Protein AF-A0A536GXT6-F1 (afdb_monomer)

pLDDT: mean 90.86, std 6.85, range [57.03, 97.56]

Sequence (72 aa):
GWVVRRLVDTKHPLGILSLGTFNNFAKSLHLPTTVDAAIRVIKSGKPHPITLGKLNGKIFLEAAAIGLFGET

Solvent-accessible surface area (backbone atoms only — not comparable to full-atom values): 5047 Å² total; per-residue (Å²): 107,73,68,57,67,72,43,60,98,54,90,68,81,83,74,73,75,62,81,62,91,77,43,59,70,47,52,77,68,69,51,56,72,50,65,71,54,21,51,49,45,60,74,72,52,80,86,74,92,78,86,70,48,73,54,97,91,44,74,41,76,84,75,86,86,79,80,77,80,68,94,127

Structure (mmCIF, N/CA/C/O backbone):
data_AF-A0A536GXT6-F1
#
_entry.id   AF-A0A536GXT6-F1
#
loop_
_atom_site.group_PDB
_atom_site.id
_atom_site.type_symbol
_atom_site.label_atom_id
_atom_site.label_alt_id
_atom_site.label_comp_id
_atom_site.label_asym_id
_atom_site.label_entity_id
_atom_site.label_seq_id
_atom_site.pdbx_PDB_ins_code
_atom_site.Cartn_x
_atom_site.Cartn_y
_atom_site.Cartn_z
_atom_site.occupancy
_atom_site.B_iso_or_equiv
_atom_site.auth_seq_id
_atom_site.auth_comp_id
_atom_site.auth_asym_id
_atom_site.auth_atom_id
_atom_site.pdbx_PDB_model_num
ATOM 1 N N . GLY A 1 1 ? -1.489 4.636 -0.850 1.00 75.56 1 GLY A N 1
ATOM 2 C CA . GLY A 1 1 ? -2.086 4.988 0.457 1.00 75.56 1 GLY A CA 1
ATOM 3 C C . GLY A 1 1 ? -3.568 5.336 0.385 1.00 75.56 1 GLY A C 1
ATOM 4 O O . GLY A 1 1 ? -4.343 4.748 1.124 1.00 75.56 1 GLY A O 1
ATOM 5 N N . TRP A 1 2 ? -3.990 6.276 -0.470 1.00 85.81 2 TRP A N 1
ATOM 6 C CA . TRP A 1 2 ? -5.390 6.738 -0.497 1.00 85.81 2 TRP A CA 1
ATOM 7 C C . TRP A 1 2 ? -6.403 5.614 -0.772 1.00 85.81 2 TRP A C 1
ATOM 9 O O . TRP A 1 2 ? -7.349 5.469 -0.006 1.00 85.81 2 TRP A O 1
ATOM 19 N N . VAL A 1 3 ? -6.160 4.762 -1.774 1.00 92.25 3 VAL A N 1
ATOM 20 C CA . VAL A 1 3 ? -7.038 3.612 -2.067 1.00 92.25 3 VAL A CA 1
ATOM 21 C C . VAL A 1 3 ? -7.176 2.688 -0.854 1.00 92.25 3 VAL A C 1
ATOM 23 O O . VAL A 1 3 ? -8.294 2.379 -0.463 1.00 92.25 3 VAL A O 1
ATOM 26 N N . VAL A 1 4 ? -6.063 2.344 -0.187 1.00 91.81 4 VAL A N 1
ATOM 27 C CA . VAL A 1 4 ? -6.076 1.509 1.031 1.00 91.81 4 VAL A CA 1
ATOM 28 C C . VAL A 1 4 ? -7.052 2.070 2.059 1.00 91.81 4 VAL A C 1
ATOM 30 O O . VAL A 1 4 ? -7.898 1.336 2.545 1.00 91.81 4 VAL A O 1
ATOM 33 N N . ARG A 1 5 ? -6.987 3.380 2.341 1.00 91.62 5 ARG A N 1
ATOM 34 C CA . ARG A 1 5 ? -7.845 4.044 3.340 1.00 91.62 5 ARG A CA 1
ATOM 35 C C . ARG A 1 5 ? -9.339 3.896 3.051 1.00 91.62 5 ARG A C 1
ATOM 37 O O . ARG A 1 5 ? -10.127 3.951 3.983 1.00 91.62 5 ARG A O 1
ATOM 44 N N . ARG A 1 6 ? -9.726 3.754 1.781 1.00 92.50 6 ARG A N 1
ATOM 45 C CA . ARG A 1 6 ? -11.126 3.568 1.367 1.00 92.50 6 ARG A CA 1
ATOM 46 C C . ARG A 1 6 ? -11.579 2.113 1.429 1.00 92.50 6 ARG A C 1
ATOM 48 O O . ARG A 1 6 ? -12.776 1.871 1.443 1.00 92.50 6 ARG A O 1
ATOM 55 N N . LEU A 1 7 ? -10.635 1.176 1.458 1.00 92.94 7 LEU A N 1
ATOM 56 C CA . LEU A 1 7 ? -10.902 -0.256 1.564 1.00 92.94 7 LEU A CA 1
ATOM 57 C C . LEU A 1 7 ? -10.773 -0.786 2.997 1.00 92.94 7 LEU A C 1
ATOM 59 O O . LEU A 1 7 ? -11.083 -1.954 3.225 1.00 92.94 7 LEU A O 1
ATOM 63 N N . VAL A 1 8 ? -10.334 0.049 3.949 1.00 90.81 8 VAL A N 1
ATOM 64 C CA . VAL A 1 8 ? -10.308 -0.292 5.381 1.00 90.81 8 VAL A CA 1
ATOM 65 C C . VAL A 1 8 ? -11.695 -0.773 5.810 1.00 90.81 8 VAL A C 1
ATOM 67 O O . VAL A 1 8 ? -12.703 -0.207 5.394 1.00 90.81 8 VAL A O 1
ATOM 70 N N . ASP A 1 9 ? -11.721 -1.851 6.593 1.00 88.88 9 ASP A N 1
ATOM 71 C CA . ASP A 1 9 ? -12.923 -2.539 7.086 1.00 88.88 9 ASP A CA 1
ATOM 72 C C . ASP A 1 9 ? -13.817 -3.181 6.004 1.00 88.88 9 ASP A C 1
ATOM 74 O O . ASP A 1 9 ? -14.884 -3.717 6.305 1.00 88.88 9 ASP A O 1
ATOM 78 N N . THR A 1 10 ? -13.373 -3.210 4.742 1.00 92.69 10 THR A N 1
ATOM 79 C CA . THR A 1 10 ? -14.039 -3.970 3.674 1.00 92.69 10 THR A CA 1
ATOM 80 C C . THR A 1 10 ? -13.413 -5.354 3.489 1.00 92.69 10 THR A C 1
ATOM 82 O O . THR A 1 10 ? -12.288 -5.616 3.909 1.00 92.69 10 THR A O 1
ATOM 85 N N . LYS A 1 11 ? -14.129 -6.251 2.801 1.00 90.00 11 LYS A N 1
ATOM 86 C CA . LYS A 1 11 ? -13.615 -7.577 2.412 1.00 90.00 11 LYS A CA 1
ATOM 87 C C . LYS A 1 11 ? -12.969 -7.598 1.021 1.00 90.00 11 LYS A C 1
ATOM 89 O O . LYS A 1 11 ? -12.652 -8.672 0.516 1.00 90.00 11 LYS A O 1
ATOM 94 N N . HIS A 1 12 ? -12.800 -6.440 0.382 1.00 93.94 12 HIS A N 1
ATOM 95 C CA . HIS A 1 12 ? -12.222 -6.375 -0.956 1.00 93.94 12 HIS A CA 1
ATOM 96 C C . HIS A 1 12 ? -10.697 -6.534 -0.887 1.00 93.94 12 HIS A C 1
ATOM 98 O O . HIS A 1 12 ? -10.046 -5.804 -0.136 1.00 93.94 12 HIS A O 1
ATOM 104 N N . PRO A 1 13 ? -10.101 -7.448 -1.672 1.00 93.31 13 PRO A N 1
ATOM 105 C CA . PRO A 1 13 ? -8.653 -7.541 -1.769 1.00 93.31 13 PRO A CA 1
ATOM 106 C C . PRO A 1 13 ? -8.077 -6.304 -2.472 1.00 93.31 13 PRO A C 1
ATOM 108 O O . PRO A 1 13 ? -8.692 -5.732 -3.373 1.00 93.31 13 PRO A O 1
ATOM 111 N N . LEU A 1 14 ? -6.865 -5.913 -2.079 1.00 94.00 14 LEU A N 1
ATOM 112 C CA . LEU A 1 14 ? -6.115 -4.828 -2.705 1.00 94.00 14 LEU A CA 1
ATOM 113 C C . LEU A 1 14 ? -5.005 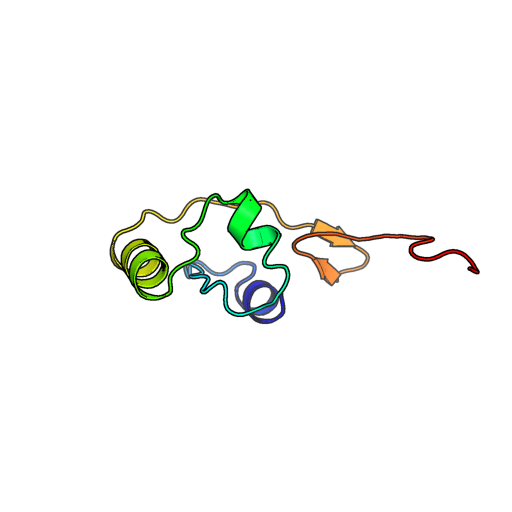-5.398 -3.591 1.00 94.00 14 LEU A C 1
ATOM 115 O O . LEU A 1 14 ? -4.115 -6.091 -3.105 1.00 94.00 14 LEU A O 1
ATOM 119 N N . GLY A 1 15 ? -5.025 -5.041 -4.874 1.00 95.06 15 GLY A N 1
ATOM 120 C CA . GLY A 1 15 ? -3.904 -5.242 -5.790 1.00 95.06 15 GLY A CA 1
ATOM 121 C C . GLY A 1 15 ? -2.990 -4.018 -5.842 1.00 95.06 15 GLY A C 1
ATOM 122 O O . GLY A 1 15 ? -3.457 -2.886 -5.712 1.00 95.06 15 GLY A O 1
ATOM 123 N N . ILE A 1 16 ? -1.688 -4.229 -6.049 1.00 94.44 16 ILE A N 1
ATOM 124 C CA . ILE A 1 16 ? -0.698 -3.150 -6.153 1.00 94.44 16 ILE A CA 1
ATOM 125 C C . ILE A 1 16 ? 0.090 -3.309 -7.453 1.00 94.44 16 ILE A C 1
ATOM 127 O O . ILE A 1 16 ? 0.649 -4.369 -7.718 1.00 94.44 16 ILE A O 1
ATOM 131 N N . LEU A 1 17 ? 0.163 -2.229 -8.233 1.00 95.50 17 LEU A N 1
ATOM 132 C CA . LEU A 1 17 ? 1.093 -2.077 -9.350 1.00 95.50 17 LEU A CA 1
ATOM 133 C C . LEU A 1 17 ? 2.160 -1.047 -8.954 1.00 95.50 17 LEU A C 1
ATOM 135 O O . LEU A 1 17 ? 1.837 0.095 -8.624 1.00 95.50 17 LEU A O 1
ATOM 139 N N . SER A 1 18 ? 3.428 -1.457 -8.966 1.00 92.94 18 SER A N 1
ATOM 140 C CA . SER A 1 18 ? 4.578 -0.668 -8.498 1.00 92.94 18 SER A CA 1
ATOM 141 C C . SER A 1 18 ? 5.034 0.374 -9.530 1.00 92.94 18 SER A C 1
ATOM 143 O O . SER A 1 18 ? 6.119 0.263 -10.089 1.00 92.94 18 SER A O 1
ATOM 145 N N . LEU A 1 19 ? 4.194 1.376 -9.804 1.00 94.12 19 LEU A N 1
ATOM 146 C CA . LEU A 1 19 ? 4.425 2.381 -10.858 1.00 94.12 19 LEU A CA 1
ATOM 147 C C . LEU A 1 19 ? 5.033 3.707 -10.360 1.00 94.12 19 LEU A C 1
ATOM 149 O O . LEU A 1 19 ? 5.199 4.636 -11.145 1.00 94.12 19 LEU A O 1
ATOM 153 N N . GLY A 1 20 ? 5.339 3.830 -9.065 1.00 91.31 20 GLY A N 1
ATOM 154 C CA . GLY A 1 20 ? 6.051 4.987 -8.510 1.00 91.31 20 GLY A CA 1
ATOM 155 C C . GLY A 1 20 ? 7.573 4.803 -8.508 1.00 91.31 20 GLY A C 1
ATOM 156 O O . GLY A 1 20 ? 8.084 3.770 -8.927 1.00 91.31 20 GLY A O 1
ATOM 157 N N . THR A 1 21 ? 8.313 5.777 -7.972 1.00 93.25 21 THR A N 1
ATOM 158 C CA . THR A 1 21 ? 9.784 5.697 -7.860 1.00 93.25 21 THR A CA 1
ATOM 159 C C . THR A 1 21 ? 10.234 4.769 -6.724 1.00 93.25 21 THR A C 1
ATOM 161 O O . THR A 1 21 ? 11.073 3.892 -6.914 1.00 93.25 21 THR A O 1
ATOM 164 N N . PHE A 1 22 ? 9.667 4.933 -5.523 1.00 91.31 22 PHE A N 1
ATOM 165 C CA . PHE A 1 22 ? 10.130 4.212 -4.331 1.00 91.31 22 PHE A CA 1
ATOM 166 C C . PHE A 1 22 ? 9.458 2.847 -4.158 1.00 91.31 22 PHE A C 1
ATOM 168 O O . PHE A 1 22 ? 10.147 1.835 -4.028 1.00 91.31 22 PHE A O 1
ATOM 175 N N . ASN A 1 23 ? 8.121 2.801 -4.206 1.00 92.62 2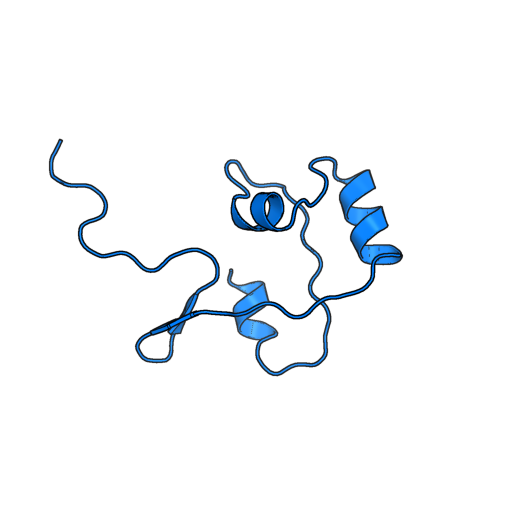3 ASN A N 1
ATOM 176 C CA . ASN A 1 23 ? 7.308 1.583 -4.049 1.00 92.62 23 ASN A CA 1
ATOM 177 C C . ASN A 1 23 ? 7.680 0.723 -2.823 1.00 92.62 23 ASN A C 1
ATOM 179 O O . ASN A 1 23 ? 7.524 -0.497 -2.861 1.00 92.62 23 ASN A O 1
ATOM 183 N N . ASN A 1 24 ? 8.165 1.340 -1.741 1.00 92.38 24 ASN A N 1
ATOM 184 C CA . ASN A 1 24 ? 8.699 0.643 -0.565 1.00 92.38 24 ASN A CA 1
ATOM 185 C C . ASN A 1 24 ? 7.721 -0.389 0.004 1.00 92.38 24 ASN A C 1
ATOM 187 O O . ASN A 1 24 ? 8.109 -1.518 0.280 1.00 92.38 24 ASN A O 1
ATOM 191 N N . PHE A 1 25 ? 6.436 -0.038 0.089 1.00 91.94 25 PHE A N 1
ATOM 192 C CA . PHE A 1 25 ? 5.406 -0.955 0.572 1.00 91.94 25 PHE A CA 1
ATOM 193 C C . PHE A 1 25 ? 5.207 -2.187 -0.329 1.00 91.94 25 PHE A C 1
ATOM 195 O O . PHE A 1 25 ? 5.011 -3.290 0.159 1.0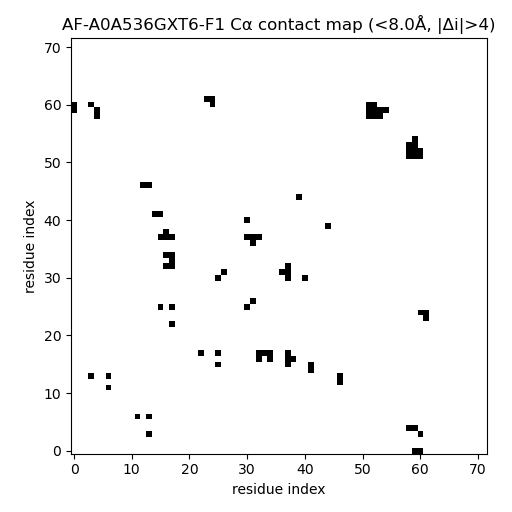0 91.94 25 PHE A O 1
ATOM 202 N N . ALA A 1 26 ? 5.276 -2.035 -1.654 1.00 93.12 26 ALA A N 1
ATOM 203 C CA . ALA A 1 26 ? 5.177 -3.181 -2.559 1.00 93.12 26 ALA A CA 1
ATOM 204 C C . ALA A 1 26 ? 6.428 -4.070 -2.475 1.00 93.12 26 ALA A C 1
ATOM 206 O O . ALA A 1 26 ? 6.327 -5.296 -2.510 1.00 93.12 26 ALA A O 1
ATOM 207 N N . LYS A 1 27 ? 7.602 -3.444 -2.317 1.00 92.00 27 LYS A N 1
ATOM 208 C CA . LYS A 1 27 ? 8.884 -4.134 -2.137 1.00 92.00 27 LYS A CA 1
ATOM 209 C C . LYS A 1 27 ? 8.930 -4.930 -0.833 1.00 92.00 27 LYS A C 1
ATOM 211 O O . LYS A 1 27 ? 9.389 -6.065 -0.860 1.00 92.00 27 LYS A O 1
ATOM 216 N N . SER A 1 28 ? 8.423 -4.390 0.279 1.00 91.38 28 SER A N 1
ATOM 217 C CA . SER A 1 28 ? 8.376 -5.118 1.559 1.00 91.38 28 SER A CA 1
ATOM 218 C C . SER A 1 28 ? 7.439 -6.330 1.521 1.00 91.38 28 SER A C 1
ATOM 220 O O . SER A 1 28 ? 7.661 -7.308 2.230 1.00 91.38 28 SER A O 1
ATOM 222 N N . LEU A 1 29 ? 6.431 -6.301 0.645 1.00 91.50 29 LEU A N 1
ATOM 223 C CA . LEU A 1 29 ? 5.559 -7.437 0.340 1.00 91.50 29 LEU A CA 1
ATOM 224 C C . LEU A 1 29 ? 6.154 -8.398 -0.704 1.00 91.50 29 LEU A C 1
ATOM 226 O O . LEU A 1 29 ? 5.479 -9.337 -1.117 1.00 91.50 29 LEU A O 1
ATOM 230 N N . HIS A 1 30 ? 7.399 -8.174 -1.137 1.00 92.12 30 HIS A N 1
ATOM 231 C CA . HIS A 1 30 ? 8.088 -8.962 -2.163 1.00 92.12 30 HIS A CA 1
ATOM 232 C C . HIS A 1 30 ? 7.301 -9.057 -3.481 1.00 92.12 30 HIS A C 1
ATOM 234 O O 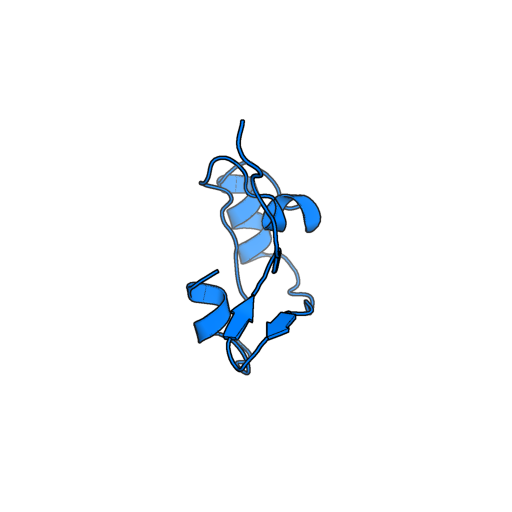. HIS A 1 30 ? 7.385 -10.052 -4.205 1.00 92.12 30 HIS A O 1
ATOM 240 N N . LEU A 1 31 ? 6.521 -8.019 -3.805 1.00 94.25 31 LEU A N 1
ATOM 241 C CA . LEU A 1 31 ? 5.765 -7.993 -5.049 1.00 94.25 31 LEU A CA 1
ATOM 242 C C . LEU A 1 31 ? 6.706 -7.813 -6.247 1.00 94.25 31 LEU A C 1
ATOM 244 O O . LEU A 1 31 ? 7.659 -7.029 -6.173 1.00 94.25 31 LEU A O 1
ATOM 248 N N . PRO A 1 32 ? 6.419 -8.477 -7.380 1.00 94.62 32 PRO A N 1
ATOM 249 C CA . PRO A 1 32 ? 7.158 -8.259 -8.612 1.00 94.62 32 PRO A CA 1
ATOM 250 C C . PRO A 1 32 ? 7.143 -6.789 -9.048 1.00 94.62 32 PRO A C 1
ATOM 252 O O . PRO A 1 32 ? 6.159 -6.070 -8.863 1.00 94.62 32 PRO A O 1
ATOM 255 N N . THR A 1 33 ? 8.232 -6.352 -9.677 1.00 90.12 33 THR A N 1
ATOM 256 C CA . THR A 1 33 ? 8.396 -4.968 -10.146 1.00 90.12 33 THR A CA 1
ATOM 257 C C . THR A 1 33 ? 7.886 -4.743 -11.566 1.00 90.12 33 THR A C 1
ATOM 259 O O . THR A 1 33 ? 7.602 -3.605 -11.929 1.00 90.12 33 THR A O 1
ATOM 262 N N . THR A 1 34 ? 7.736 -5.800 -12.372 1.00 94.06 34 THR A N 1
ATOM 263 C CA . THR A 1 34 ? 7.170 -5.686 -13.722 1.00 94.06 34 THR A CA 1
ATOM 264 C C . THR A 1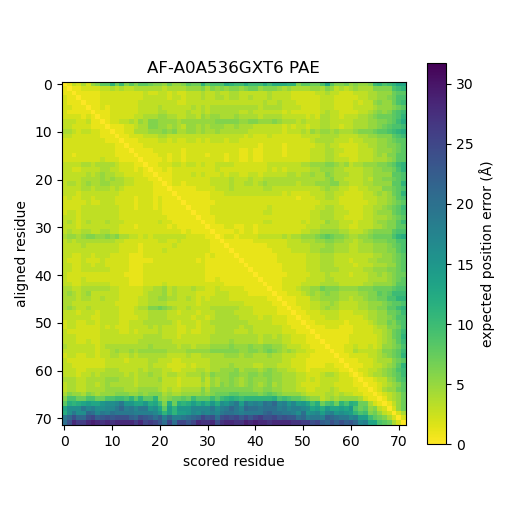 34 ? 5.645 -5.707 -13.677 1.00 94.06 34 THR A C 1
ATOM 266 O O . THR A 1 34 ? 5.037 -6.454 -12.904 1.00 94.06 34 THR A O 1
ATOM 269 N N . VAL A 1 35 ? 5.018 -4.901 -14.537 1.00 95.44 35 VAL A N 1
ATOM 270 C CA . VAL A 1 35 ? 3.555 -4.757 -14.593 1.00 95.44 35 VAL A CA 1
ATOM 271 C C . VAL A 1 35 ? 2.877 -6.098 -14.851 1.00 95.44 35 VAL A C 1
ATOM 273 O O . VAL A 1 35 ? 1.984 -6.480 -14.100 1.00 95.44 35 VAL A O 1
ATOM 276 N N . ASP A 1 36 ? 3.346 -6.862 -15.839 1.00 97.00 36 ASP A N 1
ATOM 277 C CA . ASP A 1 36 ? 2.750 -8.157 -16.177 1.00 97.00 36 ASP A CA 1
ATOM 278 C C . ASP A 1 36 ? 2.834 -9.164 -15.029 1.00 97.00 36 ASP A C 1
ATOM 280 O O . ASP A 1 36 ? 1.897 -9.928 -14.787 1.00 97.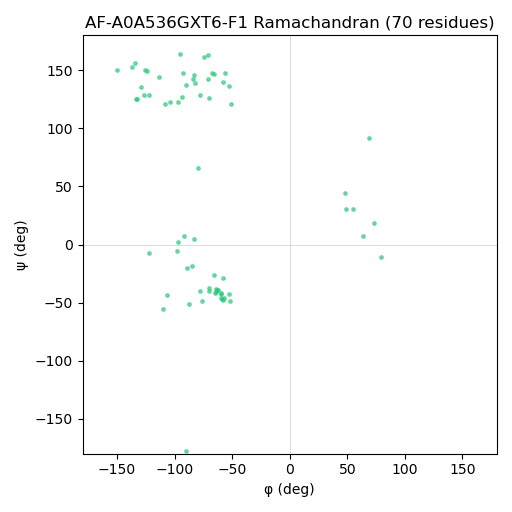00 36 ASP A O 1
ATOM 284 N N . ALA A 1 37 ? 3.950 -9.180 -14.296 1.00 96.44 37 ALA A N 1
ATOM 285 C CA . ALA A 1 37 ? 4.100 -10.070 -13.152 1.00 96.44 37 ALA A CA 1
ATOM 286 C C . ALA A 1 37 ? 3.199 -9.647 -11.987 1.00 96.44 37 ALA A C 1
ATOM 288 O O . ALA A 1 37 ? 2.569 -10.507 -11.370 1.00 96.44 37 ALA A O 1
ATOM 289 N N . ALA A 1 38 ? 3.072 -8.346 -11.724 1.00 96.81 38 ALA A N 1
ATOM 290 C CA . ALA A 1 38 ? 2.148 -7.838 -10.717 1.00 96.81 38 ALA A CA 1
ATOM 291 C C . ALA A 1 38 ? 0.681 -8.143 -11.084 1.00 96.81 38 ALA A C 1
ATOM 293 O O . ALA A 1 38 ? -0.077 -8.598 -10.230 1.00 96.81 38 ALA A O 1
ATOM 294 N N . ILE A 1 39 ? 0.291 -8.009 -12.358 1.00 97.19 39 ILE A N 1
ATOM 295 C CA . ILE A 1 39 ? -1.045 -8.403 -12.844 1.00 97.19 39 ILE A CA 1
ATOM 296 C C . ILE A 1 39 ? -1.296 -9.898 -12.613 1.00 97.19 39 ILE A C 1
ATOM 298 O O . ILE A 1 39 ? -2.383 -10.271 -12.167 1.00 97.19 39 ILE A O 1
ATOM 302 N N . ARG A 1 40 ? -0.302 -10.763 -12.859 1.00 97.56 40 ARG A N 1
ATOM 303 C CA . ARG A 1 40 ? -0.424 -12.198 -12.548 1.00 97.56 40 ARG A CA 1
ATOM 304 C C . ARG A 1 40 ? -0.676 -12.430 -11.060 1.00 97.56 40 ARG A C 1
ATOM 306 O O . ARG A 1 40 ? -1.603 -13.162 -10.727 1.00 97.56 40 ARG A O 1
ATOM 313 N N . 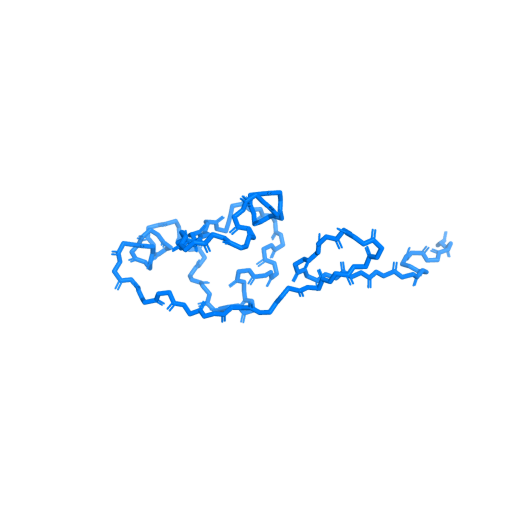VAL A 1 41 ? 0.065 -11.762 -10.173 1.00 96.75 41 VAL A N 1
ATOM 314 C CA . VAL A 1 41 ? -0.171 -11.844 -8.719 1.00 96.75 41 VAL A CA 1
ATOM 315 C C . VAL A 1 41 ? -1.579 -11.373 -8.355 1.00 96.75 41 VAL A C 1
ATOM 317 O O . VAL A 1 41 ? -2.253 -12.040 -7.579 1.00 96.75 41 VAL A O 1
ATOM 320 N N . ILE A 1 42 ? -2.063 -10.279 -8.943 1.00 96.06 42 ILE A N 1
ATOM 321 C CA . ILE A 1 42 ? -3.420 -9.772 -8.685 1.00 96.06 42 ILE A CA 1
ATOM 322 C C . ILE A 1 42 ? -4.487 -10.779 -9.139 1.00 96.06 42 ILE A C 1
ATOM 324 O O . ILE A 1 42 ? -5.491 -10.957 -8.454 1.00 96.06 42 ILE A O 1
ATOM 328 N N . LYS A 1 43 ? -4.278 -11.448 -10.279 1.00 97.19 43 LYS A N 1
ATOM 329 C CA . LYS A 1 43 ? -5.258 -12.374 -10.861 1.00 97.19 43 LYS A CA 1
ATOM 330 C C . LYS A 1 43 ? -5.291 -13.740 -10.173 1.00 97.19 43 LYS A C 1
ATOM 332 O O . LYS A 1 43 ? -6.368 -14.314 -10.040 1.00 97.19 43 LYS A O 1
ATOM 337 N N . SER A 1 44 ? -4.134 -14.292 -9.807 1.00 96.56 44 SER A N 1
ATOM 338 C CA . SER A 1 44 ? -4.018 -15.683 -9.334 1.00 96.56 44 SER A CA 1
ATOM 339 C C . SER A 1 44 ? -3.424 -15.832 -7.935 1.00 96.56 44 SER A C 1
ATOM 341 O O . SER A 1 44 ? -3.353 -16.945 -7.416 1.00 96.56 44 SER A O 1
ATOM 343 N N . GLY A 1 45 ? -2.940 -14.747 -7.336 1.00 94.06 45 GLY A N 1
ATOM 344 C CA . GLY A 1 45 ? -2.379 -14.757 -5.992 1.00 94.06 45 GLY A CA 1
ATOM 345 C C . GLY A 1 45 ? -3.445 -14.957 -4.918 1.00 94.06 45 GLY A C 1
ATOM 346 O O . GLY A 1 45 ? -4.642 -14.776 -5.142 1.00 94.06 45 GLY A O 1
ATOM 347 N N . LYS A 1 46 ? -2.993 -15.320 -3.716 1.00 93.94 46 LYS A N 1
ATOM 348 C CA . LYS A 1 46 ? -3.851 -15.397 -2.532 1.00 93.94 46 LYS A CA 1
ATOM 349 C C . LYS A 1 46 ? -3.705 -14.103 -1.730 1.00 93.94 46 LYS A C 1
ATOM 351 O O . LYS A 1 46 ? -2.580 -13.785 -1.338 1.00 93.94 46 LYS A O 1
ATOM 356 N N . PRO A 1 47 ? -4.797 -13.366 -1.467 1.00 93.31 47 PRO A N 1
ATOM 357 C CA . PRO A 1 47 ? -4.756 -12.240 -0.547 1.00 93.31 47 PRO A CA 1
ATOM 358 C C . PRO A 1 47 ? -4.273 -12.697 0.829 1.00 93.31 47 PRO A C 1
ATOM 360 O O . PRO A 1 47 ? -4.681 -13.755 1.312 1.00 93.31 47 PRO A O 1
ATOM 363 N N . HIS A 1 48 ? -3.437 -11.887 1.468 1.00 89.88 48 HIS A N 1
ATOM 364 C CA . HIS A 1 48 ? -3.045 -12.086 2.856 1.00 89.88 48 HIS A CA 1
ATOM 365 C C . HIS A 1 48 ? -3.372 -10.824 3.665 1.00 89.88 48 HIS A C 1
ATOM 367 O O . HIS A 1 48 ? -3.351 -9.718 3.116 1.00 89.88 48 HIS A O 1
ATOM 373 N N . PRO A 1 49 ? -3.689 -10.962 4.961 1.00 90.44 49 PRO A N 1
ATOM 374 C CA . PRO A 1 49 ? -3.937 -9.811 5.815 1.00 90.44 49 PRO A CA 1
ATOM 375 C C . PRO A 1 49 ? -2.662 -8.979 5.996 1.00 90.44 49 PRO A C 1
ATOM 377 O O . PRO A 1 49 ? -1.552 -9.515 6.049 1.00 90.44 49 PRO A O 1
ATOM 380 N N . ILE A 1 50 ? -2.839 -7.663 6.112 1.00 88.94 50 ILE A N 1
ATOM 381 C CA . ILE A 1 50 ? -1.787 -6.701 6.452 1.00 88.94 50 ILE A CA 1
ATOM 382 C C . ILE A 1 50 ? -2.222 -5.871 7.657 1.00 88.94 50 ILE A C 1
ATOM 384 O O . ILE A 1 50 ? -3.411 -5.605 7.839 1.00 88.94 50 ILE A O 1
ATOM 388 N N . THR A 1 51 ? -1.256 -5.420 8.450 1.00 90.94 51 THR A N 1
ATOM 389 C CA . THR A 1 51 ? -1.503 -4.483 9.549 1.00 90.94 51 THR A CA 1
ATOM 390 C C . THR A 1 51 ? -1.370 -3.051 9.046 1.00 90.94 51 THR A C 1
ATOM 392 O O . THR A 1 51 ? -0.441 -2.728 8.308 1.00 90.94 51 THR A O 1
ATOM 395 N N . LEU A 1 52 ? -2.291 -2.182 9.462 1.00 93.06 52 LEU A N 1
ATOM 396 C CA . LEU A 1 52 ? -2.260 -0.751 9.168 1.00 93.06 52 LEU A CA 1
ATOM 397 C C . LEU A 1 52 ? -2.040 0.047 10.451 1.00 93.06 52 LEU A C 1
ATOM 399 O O . LEU A 1 52 ? -2.574 -0.297 11.505 1.00 93.06 52 LEU A O 1
ATOM 403 N N . GLY A 1 53 ? -1.292 1.143 10.350 1.00 93.62 53 GLY A N 1
ATOM 404 C CA . GLY A 1 53 ? -1.130 2.084 11.451 1.00 93.62 53 GLY A CA 1
ATOM 405 C C . GLY A 1 53 ? -2.296 3.070 11.525 1.00 93.62 53 GLY A C 1
ATOM 406 O O . GLY A 1 53 ? -2.831 3.485 10.493 1.00 93.62 53 GLY A O 1
ATOM 407 N N . LYS A 1 54 ? -2.677 3.488 12.738 1.00 93.94 54 LYS A N 1
ATOM 408 C CA . LYS A 1 54 ? -3.687 4.529 12.982 1.00 93.94 54 LYS A CA 1
ATOM 409 C C . LYS A 1 54 ? -3.168 5.528 14.010 1.00 93.94 54 LYS A C 1
ATOM 411 O O . LYS A 1 54 ? -2.825 5.138 15.118 1.00 93.94 54 LYS A O 1
ATOM 416 N N . LEU A 1 55 ? -3.162 6.810 13.660 1.00 94.44 55 LEU A N 1
ATOM 417 C CA . LEU A 1 55 ? -2.785 7.899 14.561 1.00 94.44 55 LEU A CA 1
ATOM 418 C C . LEU A 1 55 ? -3.817 9.021 14.461 1.00 94.44 55 LEU A C 1
ATOM 420 O O . LEU A 1 55 ? -4.106 9.493 13.362 1.00 94.44 55 LEU A O 1
ATOM 424 N N . ASN A 1 56 ? -4.400 9.429 15.592 1.00 94.31 56 ASN A N 1
ATOM 425 C CA . ASN A 1 56 ? -5.429 10.478 15.662 1.00 94.31 56 ASN A CA 1
ATOM 426 C C . ASN A 1 56 ? -6.555 10.287 14.626 1.00 94.31 56 ASN A C 1
ATOM 428 O O . ASN A 1 56 ? -6.929 11.205 13.900 1.00 94.31 56 ASN A O 1
ATOM 432 N N . GLY A 1 57 ? -7.037 9.049 14.479 1.00 90.31 57 GLY A N 1
ATOM 433 C CA . GLY A 1 57 ? -8.078 8.699 13.507 1.00 90.31 57 GLY A CA 1
ATOM 434 C C . GLY A 1 57 ? -7.601 8.534 12.058 1.00 90.31 57 GLY A C 1
ATOM 435 O O . GLY A 1 57 ? -8.348 8.001 11.241 1.00 90.31 57 GLY A O 1
ATOM 436 N N . LYS A 1 58 ? -6.363 8.917 11.722 1.00 90.12 58 LYS A N 1
ATOM 437 C CA . LYS A 1 58 ? -5.808 8.811 10.366 1.00 90.12 58 LYS A CA 1
ATOM 438 C C . LYS A 1 58 ? -5.033 7.509 10.182 1.00 90.12 58 LYS A C 1
ATOM 440 O O . LYS A 1 58 ? -4.109 7.209 10.931 1.00 90.12 58 LYS A O 1
ATOM 445 N N . ILE A 1 59 ? -5.388 6.768 9.137 1.00 93.06 59 ILE A N 1
ATOM 446 C CA . ILE A 1 59 ? -4.717 5.524 8.749 1.00 93.06 59 ILE A CA 1
ATOM 447 C C . ILE A 1 59 ? -3.452 5.820 7.927 1.00 93.06 59 ILE A C 1
ATOM 449 O O . ILE A 1 59 ? -3.472 6.671 7.026 1.00 93.06 59 ILE A O 1
ATOM 453 N N . PHE A 1 60 ? -2.369 5.089 8.173 1.00 92.38 60 PHE A N 1
ATOM 454 C CA . PHE A 1 60 ? -1.141 5.116 7.377 1.00 92.38 60 PHE A CA 1
ATOM 455 C C . PHE A 1 60 ? -0.635 3.698 7.080 1.00 92.38 60 PHE A C 1
ATOM 457 O O . PHE A 1 60 ? -0.983 2.741 7.766 1.00 92.38 60 PHE A O 1
ATOM 464 N N . LEU A 1 61 ? 0.134 3.579 5.995 1.00 90.19 61 LEU A N 1
ATOM 465 C CA . LEU A 1 61 ? 0.549 2.297 5.417 1.00 90.19 61 LEU A CA 1
ATOM 466 C C . LEU A 1 61 ? 2.026 1.984 5.676 1.00 90.19 61 LEU A C 1
ATOM 468 O O . LEU A 1 61 ? 2.359 0.854 5.990 1.00 90.19 61 LEU A O 1
ATOM 472 N N . GLU A 1 62 ? 2.897 2.981 5.508 1.00 89.38 62 GLU A N 1
ATOM 473 C CA . GLU A 1 62 ? 4.351 2.788 5.545 1.00 89.38 62 GLU A CA 1
ATOM 474 C C . GLU A 1 62 ? 4.971 3.417 6.791 1.00 89.38 62 GLU A C 1
ATOM 476 O O . GLU A 1 62 ? 5.621 2.726 7.563 1.00 89.38 62 GLU A O 1
ATOM 481 N N . ALA A 1 63 ? 4.749 4.714 7.015 1.00 89.31 63 ALA A N 1
ATOM 482 C CA . ALA A 1 63 ? 5.370 5.413 8.129 1.00 89.31 63 ALA A CA 1
ATOM 483 C C . ALA A 1 63 ? 4.502 6.560 8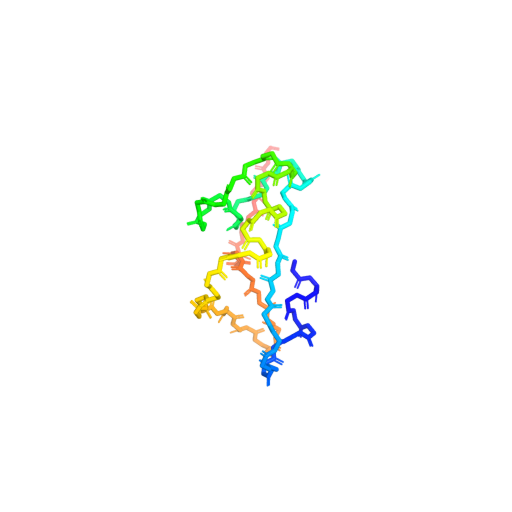.656 1.00 89.31 63 ALA A C 1
ATOM 485 O O . ALA A 1 63 ? 3.759 7.206 7.911 1.00 89.31 63 ALA A O 1
ATOM 486 N N . ALA A 1 64 ? 4.655 6.817 9.952 1.00 90.56 64 ALA A N 1
ATOM 487 C CA . ALA A 1 64 ? 4.345 8.076 10.608 1.00 90.56 64 ALA A CA 1
ATOM 488 C C . ALA A 1 64 ? 5.644 8.538 11.276 1.00 90.56 64 ALA A C 1
ATOM 490 O O . ALA A 1 64 ? 6.287 7.744 11.960 1.00 90.56 64 ALA A O 1
ATOM 491 N N . ALA A 1 65 ? 6.054 9.782 11.041 1.00 89.00 65 ALA A N 1
ATOM 492 C CA . ALA A 1 65 ? 7.346 10.278 11.494 1.00 89.00 65 ALA A CA 1
ATOM 493 C C . ALA A 1 65 ? 7.247 11.685 12.085 1.00 89.00 65 ALA A C 1
ATOM 495 O O . ALA A 1 65 ? 6.377 12.468 11.704 1.00 89.00 65 ALA A O 1
ATOM 496 N N . ILE A 1 66 ? 8.165 11.986 13.002 1.00 89.12 66 ILE A N 1
ATOM 497 C CA . ILE A 1 66 ? 8.353 13.284 13.656 1.00 89.12 66 ILE A CA 1
ATOM 498 C C . ILE A 1 66 ? 9.840 13.631 13.523 1.00 89.12 66 ILE A C 1
ATOM 500 O O . ILE A 1 66 ? 10.680 12.754 13.711 1.00 89.12 66 ILE A O 1
ATOM 504 N N . GLY A 1 67 ? 10.164 14.880 13.173 1.00 87.81 67 GLY A N 1
ATOM 505 C CA . GLY A 1 67 ? 11.554 15.318 12.977 1.00 87.81 67 GLY A CA 1
ATOM 506 C C . GLY A 1 67 ? 12.215 14.789 11.698 1.00 87.81 67 GLY A C 1
ATOM 507 O O . GLY A 1 67 ? 13.438 14.763 11.607 1.00 87.81 67 GLY A O 1
ATOM 508 N N . LEU A 1 68 ? 11.426 14.336 10.714 1.00 76.44 68 LEU A N 1
ATOM 509 C CA . LEU A 1 68 ? 11.966 13.956 9.410 1.00 76.44 68 LEU A CA 1
ATOM 510 C C . LEU A 1 68 ? 12.416 15.228 8.673 1.00 76.44 68 LEU A C 1
ATOM 512 O O . LEU A 1 68 ? 11.600 16.129 8.496 1.00 76.44 68 LEU A O 1
ATOM 516 N N . PHE A 1 69 ? 13.678 15.247 8.233 1.00 70.44 69 PHE A N 1
ATOM 517 C CA . PHE A 1 69 ? 14.388 16.404 7.668 1.00 70.44 69 PHE A CA 1
ATOM 518 C C . PHE A 1 69 ? 14.678 17.494 8.718 1.00 70.44 69 PHE A C 1
ATOM 520 O O . PHE A 1 69 ? 13.864 18.379 8.967 1.00 70.44 69 PHE A O 1
ATOM 527 N N . GLY A 1 70 ? 15.852 17.405 9.352 1.00 76.69 70 GLY A N 1
ATOM 528 C CA . GLY A 1 70 ? 16.454 18.541 10.056 1.00 76.69 70 GLY A CA 1
ATOM 529 C C . GLY A 1 70 ? 17.020 19.549 9.054 1.00 76.69 70 GLY A C 1
ATOM 530 O O . GLY A 1 70 ? 17.219 19.200 7.890 1.00 76.69 70 GLY A O 1
ATOM 531 N N . GLU A 1 71 ? 17.251 20.784 9.496 1.00 67.75 71 GLU A N 1
ATOM 532 C CA . GLU A 1 71 ? 17.920 21.817 8.695 1.00 67.75 71 GLU A CA 1
ATOM 533 C C . GLU A 1 71 ? 19.234 21.253 8.121 1.00 67.75 71 GLU A C 1
ATOM 535 O O . GLU A 1 71 ? 20.074 20.750 8.871 1.00 67.75 71 GLU A O 1
ATOM 540 N N . THR A 1 72 ? 19.358 21.257 6.791 1.00 57.03 72 THR A N 1
ATOM 541 C CA . THR A 1 72 ? 20.606 20.969 6.062 1.00 57.03 72 THR A CA 1
ATOM 542 C C . THR A 1 72 ? 21.356 22.247 5.776 1.00 57.03 72 THR A C 1
ATOM 544 O O . THR A 1 72 ? 20.679 23.187 5.298 1.00 57.03 72 THR A O 1
#

Mean predicted aligned error: 4.23 Å

Secondary structure (DSSP, 8-state):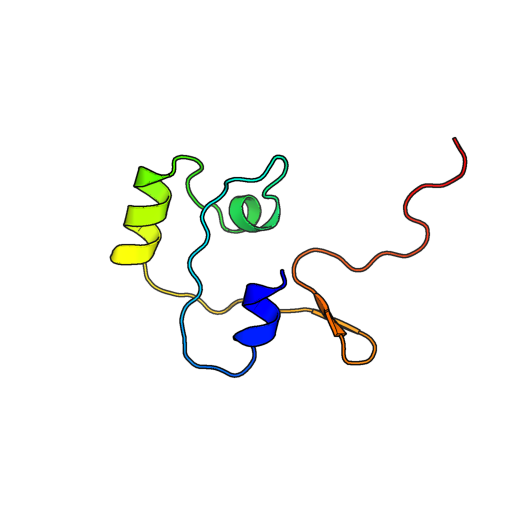
-HHHHHHTTS-PPPP----SS--HHHHHTT--SSHHHHHHHHHHPPP-----EEETTEEESS---SS-S---

Radius of gyration: 14.39 Å; Cα contacts (8 Å, |Δi|>4): 44; chains: 1; bounding box: 35×38×32 Å

Foldseek 3Di:
DVVVVVCPPHPDADQDAQPDDCSVLCVVVVQDNDRVSSVVCVVPNDGDDDDWDADPNDIDRDDDDDPPDDDD